Protein AF-H5TBB0-F1 (afdb_monomer)

Sequence (78 aa):
MGSFFTLTGVTLVVFMIFVAPIWLILHYRSKKQVSQGLSETELRSLQNLAEKAELMADRIQTLESILDAEAPNWRNRA

Foldseek 3Di:
DVVVVVVVVVVVVVVCVPVVVVVVCVVVVVVVVVPPPDDPVRVVVVVVVVVVVVVVVVVVVVVVVVCCVPPPCPVVVD

Nearest PDB structures (foldseek):
  6dk8-assembly1_B  TM=5.236E-01  e=7.054E+00  Pseudomonas aeruginosa

Organism: NCBI:txid1121923

Mean predicted aligned error: 10.11 Å

Secondary structure (DSSP, 8-state):
-HHHHHHHHHHHHHHHHHHHHHHHHHHHHHHHHHHS---HHHHHHHHHHHHHHHHHHHHHHHHHHHHHHHSTTGGGG-

Radius of gyration: 31.32 Å; Cα contacts (8 Å, |Δi|>4): 5; chains: 1; bounding box: 42×18×93 Å

pLDDT: mean 88.46, std 10.1, range [60.44, 98.38]

Solvent-accessible surface area (backbone atoms only — not comparable to full-atom values): 4480 Å² total; per-residue (Å²): 115,70,69,58,56,51,55,53,51,53,52,52,51,56,48,45,67,55,49,51,57,54,49,51,52,51,55,53,50,53,53,48,59,72,67,51,68,78,50,74,68,53,48,52,50,51,51,53,50,52,54,50,49,52,55,48,50,56,49,47,54,51,50,51,53,50,41,58,71,77,36,76,65,58,79,79,7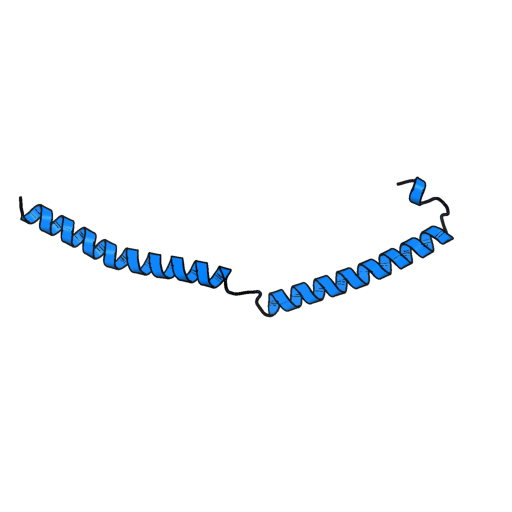4,112

InterPro domains:
  IPR009554 Phage shock protein B [PF06667] (8-76)
  IPR009554 Phage shock protein B [TIGR02976] (10-77)

Structure (mmCIF, N/CA/C/O backbone):
data_AF-H5TBB0-F1
#
_entry.id   AF-H5TBB0-F1
#
loop_
_atom_site.group_PDB
_atom_site.id
_atom_site.type_symbol
_atom_site.label_atom_id
_atom_site.label_alt_id
_atom_site.label_comp_id
_atom_site.label_asym_id
_atom_site.label_entity_id
_atom_site.label_seq_id
_atom_site.pdbx_PDB_ins_code
_atom_site.Cartn_x
_atom_site.Cartn_y
_atom_site.Cartn_z
_atom_site.occupancy
_atom_site.B_iso_or_equiv
_atom_site.auth_seq_id
_atom_site.auth_comp_id
_atom_site.auth_asym_id
_atom_site.auth_atom_id
_atom_site.pdbx_PDB_model_num
ATOM 1 N N . MET A 1 1 ? 5.532 5.183 -61.802 1.00 63.16 1 MET A N 1
ATOM 2 C CA . MET A 1 1 ? 4.628 4.632 -60.764 1.00 63.16 1 MET A CA 1
ATOM 3 C C . MET A 1 1 ? 5.350 3.731 -59.765 1.00 63.16 1 MET A C 1
ATOM 5 O O . MET A 1 1 ? 5.189 3.977 -58.581 1.00 63.16 1 MET A O 1
ATOM 9 N N . GLY A 1 2 ? 6.170 2.754 -60.180 1.00 74.88 2 GLY A N 1
ATOM 10 C CA . GLY A 1 2 ? 6.827 1.813 -59.248 1.00 74.88 2 GLY A CA 1
ATOM 11 C C . GLY A 1 2 ? 7.717 2.442 -58.162 1.00 74.88 2 GLY A C 1
ATOM 12 O O . GLY A 1 2 ? 7.692 1.991 -57.024 1.00 74.88 2 GLY A O 1
ATOM 13 N N . SER A 1 3 ? 8.422 3.533 -58.469 1.00 78.38 3 SER A N 1
ATOM 14 C CA . SER A 1 3 ? 9.312 4.236 -57.529 1.00 78.38 3 SER A CA 1
ATOM 15 C C . SER A 1 3 ? 8.595 4.916 -56.352 1.00 78.38 3 SER A C 1
ATOM 17 O O . SER A 1 3 ? 9.154 5.029 -55.262 1.00 78.38 3 SER A O 1
ATOM 19 N N . PHE A 1 4 ? 7.343 5.345 -56.539 1.00 79.06 4 PHE A N 1
ATOM 20 C CA . PHE A 1 4 ? 6.538 5.913 -55.454 1.00 79.06 4 PHE A CA 1
ATOM 21 C C . PHE A 1 4 ? 6.106 4.829 -54.462 1.00 79.06 4 PHE A C 1
ATOM 23 O O . PHE A 1 4 ? 6.213 5.033 -53.258 1.00 79.06 4 PHE A O 1
ATOM 30 N N . PHE A 1 5 ? 5.697 3.658 -54.962 1.00 82.81 5 PHE A N 1
ATOM 31 C CA . PHE A 1 5 ? 5.312 2.517 -54.125 1.00 82.81 5 PHE A CA 1
ATOM 32 C C . PHE A 1 5 ? 6.486 1.944 -53.323 1.00 82.81 5 PHE A C 1
ATOM 34 O O . PHE A 1 5 ? 6.305 1.512 -52.187 1.00 82.81 5 PHE A O 1
ATOM 41 N N . THR A 1 6 ? 7.703 1.969 -53.874 1.00 86.81 6 THR A N 1
ATOM 42 C CA . THR A 1 6 ? 8.894 1.530 -53.133 1.00 86.81 6 THR A CA 1
ATOM 43 C C . THR A 1 6 ? 9.241 2.487 -51.998 1.00 86.81 6 THR A C 1
ATOM 45 O O . THR A 1 6 ? 9.552 2.042 -50.898 1.00 86.81 6 THR A O 1
ATOM 48 N N . LEU A 1 7 ? 9.151 3.800 -52.231 1.00 87.06 7 LEU A N 1
ATOM 49 C CA . LEU A 1 7 ? 9.487 4.802 -51.218 1.00 87.06 7 LEU A CA 1
ATOM 50 C C . LEU A 1 7 ? 8.471 4.811 -50.064 1.00 87.06 7 LEU A C 1
ATOM 52 O O . LEU A 1 7 ? 8.856 4.887 -48.895 1.00 87.06 7 LEU A O 1
ATOM 56 N N . THR A 1 8 ? 7.180 4.667 -50.371 1.00 90.19 8 THR A N 1
ATOM 57 C CA . THR A 1 8 ? 6.135 4.545 -49.345 1.00 90.19 8 THR A CA 1
ATOM 58 C C . THR A 1 8 ? 6.247 3.232 -48.570 1.00 90.19 8 THR A C 1
ATOM 60 O O . THR A 1 8 ? 6.188 3.253 -47.342 1.00 90.19 8 THR A O 1
ATOM 63 N N . GLY A 1 9 ? 6.489 2.105 -49.249 1.00 90.25 9 GLY A N 1
ATOM 64 C CA . GLY A 1 9 ? 6.669 0.802 -48.604 1.00 90.25 9 GL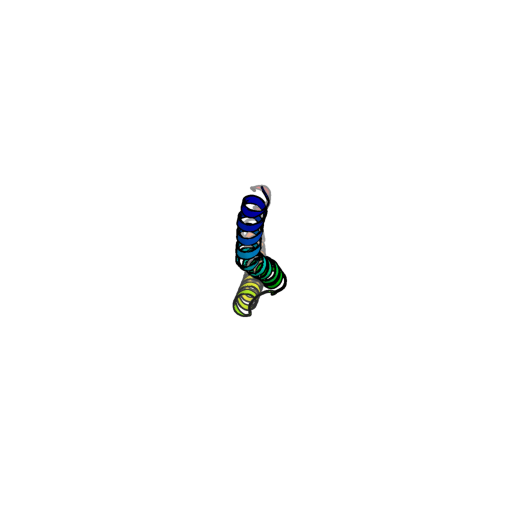Y A CA 1
ATOM 65 C C . GLY A 1 9 ? 7.859 0.771 -47.642 1.00 90.25 9 GLY A C 1
ATOM 66 O O . GLY A 1 9 ? 7.712 0.348 -46.497 1.00 90.25 9 GLY A O 1
ATOM 67 N N . VAL A 1 10 ? 9.017 1.293 -48.062 1.00 91.94 10 VAL A N 1
ATOM 68 C CA . VAL A 1 10 ? 10.211 1.390 -47.202 1.00 91.94 10 VAL A CA 1
ATOM 69 C C . VAL A 1 10 ? 9.939 2.264 -45.974 1.00 91.94 10 VAL A C 1
ATOM 71 O O . VAL A 1 10 ? 10.304 1.884 -44.864 1.00 91.94 10 VAL A O 1
ATOM 74 N N . THR A 1 11 ? 9.231 3.384 -46.138 1.00 89.94 11 THR A N 1
ATOM 75 C CA . THR A 1 11 ? 8.880 4.278 -45.020 1.00 89.94 11 THR A CA 1
ATOM 76 C C . THR A 1 11 ? 7.987 3.582 -43.984 1.00 89.94 11 THR A C 1
ATOM 78 O O . THR A 1 11 ? 8.236 3.687 -42.782 1.00 89.94 11 THR A O 1
ATOM 81 N N . LEU A 1 12 ? 6.985 2.81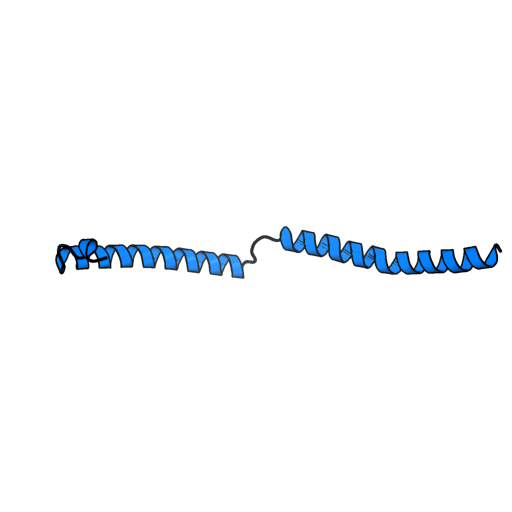6 -44.431 1.00 92.69 12 LEU A N 1
ATOM 82 C CA . LEU A 1 12 ? 6.102 2.044 -43.547 1.00 92.69 12 LEU A CA 1
ATOM 83 C C . LEU A 1 12 ? 6.844 0.927 -42.805 1.00 92.69 12 LEU A C 1
ATOM 85 O O . LEU A 1 12 ? 6.607 0.719 -41.617 1.00 92.69 12 LEU A O 1
ATOM 89 N N . VAL A 1 13 ? 7.759 0.227 -43.480 1.00 94.00 13 VAL A N 1
ATOM 90 C CA . VAL A 1 13 ? 8.561 -0.840 -42.861 1.00 94.00 13 VAL A CA 1
ATOM 91 C C . VAL A 1 13 ? 9.477 -0.273 -41.781 1.00 94.00 13 VAL A C 1
ATOM 93 O O . VAL A 1 13 ? 9.507 -0.801 -40.672 1.00 94.00 13 VAL A O 1
ATOM 96 N N . VAL A 1 14 ? 10.175 0.831 -42.064 1.00 93.44 14 VAL A N 1
ATOM 97 C CA . VAL A 1 14 ? 11.031 1.503 -41.076 1.00 93.44 14 VAL A CA 1
ATOM 98 C C . VAL A 1 14 ? 10.206 1.956 -39.870 1.00 93.44 14 VAL A C 1
ATOM 100 O O . VAL A 1 14 ? 10.597 1.697 -38.735 1.00 93.44 14 VAL A O 1
ATOM 103 N N . PHE A 1 15 ? 9.027 2.544 -40.088 1.00 93.19 15 PHE A N 1
ATOM 104 C CA . PHE A 1 15 ? 8.111 2.901 -39.00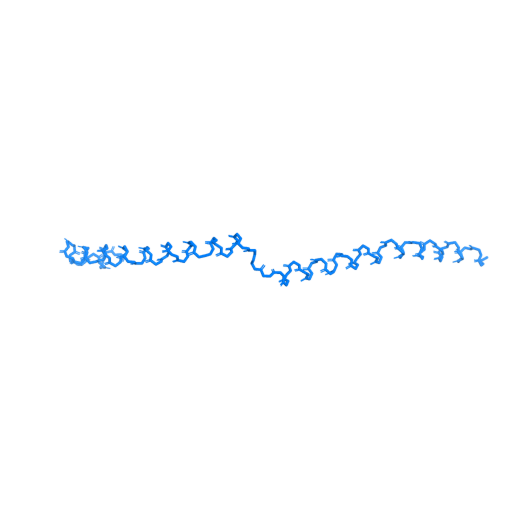3 1.00 93.19 15 PHE A CA 1
ATOM 105 C C . PHE A 1 15 ? 7.697 1.682 -38.162 1.00 93.19 15 PHE A C 1
ATOM 107 O O . PHE A 1 15 ? 7.735 1.739 -36.933 1.00 93.19 15 PHE A O 1
ATOM 114 N N . MET A 1 16 ? 7.371 0.556 -38.804 1.00 94.62 16 MET A N 1
ATOM 115 C CA . MET A 1 16 ? 6.985 -0.681 -38.120 1.00 94.62 16 MET A CA 1
ATOM 116 C C . MET A 1 16 ? 8.120 -1.238 -37.249 1.00 94.62 16 MET A C 1
ATOM 118 O O . MET A 1 16 ? 7.861 -1.709 -36.142 1.00 94.62 16 MET A O 1
ATOM 122 N N . ILE A 1 17 ? 9.374 -1.135 -37.708 1.00 95.44 17 ILE A N 1
ATOM 123 C CA . ILE A 1 17 ? 10.563 -1.562 -36.953 1.00 95.44 17 ILE A CA 1
ATOM 124 C C . ILE A 1 17 ? 10.714 -0.769 -35.651 1.00 95.44 17 ILE A C 1
ATOM 126 O O . ILE A 1 17 ? 11.196 -1.323 -34.672 1.00 95.44 17 ILE A O 1
ATOM 130 N N . PHE A 1 18 ? 10.286 0.493 -35.594 1.00 93.62 18 PHE A N 1
ATOM 131 C CA . PHE A 1 18 ? 10.344 1.278 -34.357 1.00 93.62 18 PHE A CA 1
ATOM 132 C C . PHE A 1 18 ? 9.093 1.110 -33.493 1.00 93.62 18 PHE A C 1
ATOM 134 O O . PHE A 1 18 ? 9.189 0.924 -32.280 1.00 93.62 18 PHE A O 1
ATOM 141 N N . VAL A 1 19 ? 7.909 1.147 -34.102 1.00 93.81 19 VAL A N 1
ATOM 142 C CA . VAL A 1 1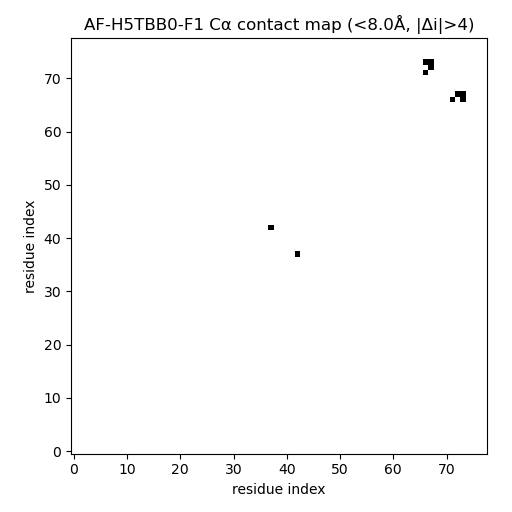9 ? 6.644 1.152 -33.359 1.00 93.81 19 VAL A CA 1
ATOM 143 C C . VAL A 1 19 ? 6.290 -0.222 -32.801 1.00 93.81 19 VAL A C 1
ATOM 145 O O . VAL A 1 19 ? 5.845 -0.306 -31.655 1.00 93.81 19 VAL A O 1
ATOM 148 N N . ALA A 1 20 ? 6.519 -1.306 -33.548 1.00 93.81 20 ALA A N 1
ATOM 149 C CA . ALA A 1 20 ? 6.164 -2.647 -33.085 1.00 93.81 20 ALA A CA 1
ATOM 150 C C . ALA A 1 20 ? 6.961 -3.079 -31.834 1.00 93.81 20 ALA A C 1
ATOM 152 O O . ALA A 1 20 ? 6.335 -3.572 -30.891 1.00 93.81 20 ALA A O 1
ATOM 153 N N . PRO A 1 21 ? 8.288 -2.843 -31.729 1.00 93.69 21 PRO A N 1
ATOM 154 C CA . PRO A 1 21 ? 9.026 -3.140 -30.501 1.00 93.69 21 PRO A CA 1
ATOM 155 C C . PRO A 1 21 ? 8.596 -2.285 -29.310 1.00 93.69 21 PRO A C 1
ATOM 157 O O . PRO A 1 21 ? 8.456 -2.815 -28.210 1.00 93.69 21 PRO A O 1
ATOM 160 N N . ILE A 1 22 ? 8.334 -0.986 -29.511 1.00 93.75 22 ILE A N 1
ATOM 161 C CA . ILE A 1 22 ? 7.840 -0.103 -28.439 1.00 93.75 22 ILE A CA 1
ATOM 162 C C . ILE A 1 22 ? 6.490 -0.608 -27.921 1.00 93.75 22 ILE A C 1
ATOM 164 O O . ILE A 1 22 ? 6.296 -0.722 -26.709 1.00 93.75 22 ILE A O 1
ATOM 168 N N . TRP A 1 23 ? 5.573 -0.961 -28.825 1.00 93.00 23 TRP A N 1
ATOM 169 C CA . TRP A 1 23 ? 4.269 -1.508 -28.463 1.00 93.00 23 TRP A CA 1
ATOM 170 C C . TRP A 1 23 ? 4.393 -2.829 -27.700 1.00 93.00 23 TRP A C 1
ATOM 172 O O . TRP A 1 23 ? 3.747 -2.999 -26.669 1.00 93.00 23 TRP A O 1
ATOM 182 N N . LEU A 1 24 ? 5.267 -3.736 -28.148 1.00 91.06 24 LEU A N 1
ATOM 183 C CA . LEU A 1 24 ? 5.507 -5.014 -27.480 1.00 91.06 24 LEU A CA 1
ATOM 184 C C . LEU A 1 24 ? 6.067 -4.811 -26.064 1.00 91.06 24 LEU A C 1
ATOM 186 O O . LEU A 1 24 ? 5.575 -5.419 -25.115 1.00 91.06 24 LEU A O 1
ATOM 190 N N . ILE A 1 25 ? 7.027 -3.898 -25.884 1.00 90.19 25 ILE A N 1
ATOM 191 C CA . ILE A 1 25 ? 7.553 -3.550 -24.557 1.00 90.19 25 ILE A CA 1
ATOM 192 C C . ILE A 1 25 ? 6.438 -2.996 -23.662 1.00 90.19 25 ILE A C 1
ATOM 194 O O . ILE A 1 25 ? 6.305 -3.440 -22.523 1.00 90.19 25 ILE A O 1
ATOM 198 N N . LEU A 1 26 ? 5.616 -2.064 -24.154 1.00 89.06 26 LEU A N 1
ATOM 199 C CA . LEU A 1 26 ? 4.503 -1.496 -23.384 1.00 89.06 26 LEU A CA 1
ATOM 200 C C . LEU A 1 26 ? 3.458 -2.555 -23.015 1.00 89.06 26 LEU A C 1
ATOM 202 O O . LEU A 1 26 ? 3.042 -2.627 -21.856 1.00 89.06 26 LEU A O 1
ATOM 206 N N . HIS A 1 27 ? 3.082 -3.410 -23.966 1.00 86.19 27 HIS A N 1
ATOM 207 C CA . HIS A 1 27 ? 2.102 -4.471 -23.766 1.00 86.19 27 HIS A CA 1
ATOM 208 C C . HIS A 1 27 ? 2.559 -5.452 -22.681 1.00 86.19 27 HIS A C 1
ATOM 210 O O . HIS A 1 27 ? 1.828 -5.729 -21.728 1.00 86.19 27 HIS A O 1
ATOM 216 N N . TYR A 1 28 ? 3.803 -5.925 -22.765 1.00 85.12 28 TYR A N 1
ATOM 217 C CA . TYR A 1 28 ? 4.340 -6.871 -21.790 1.00 85.12 28 TYR A CA 1
ATOM 218 C C . TYR A 1 28 ? 4.668 -6.217 -20.445 1.00 85.12 28 TYR A C 1
ATOM 220 O O . TYR A 1 28 ? 4.474 -6.842 -19.403 1.00 85.12 28 TYR A O 1
ATOM 228 N N . ARG A 1 29 ? 5.111 -4.954 -20.425 1.00 82.62 29 ARG A N 1
ATOM 229 C CA . ARG A 1 29 ? 5.387 -4.226 -19.178 1.00 82.62 29 ARG A CA 1
ATOM 230 C C . ARG A 1 29 ? 4.109 -3.927 -18.395 1.00 82.62 29 ARG A C 1
ATOM 232 O O . ARG A 1 29 ? 4.130 -4.038 -17.173 1.00 82.62 29 ARG A O 1
ATOM 239 N N . SER A 1 30 ? 3.013 -3.579 -19.072 1.00 74.06 30 SER A N 1
ATOM 240 C CA . SER A 1 30 ? 1.700 -3.394 -18.438 1.00 74.06 30 SER A CA 1
ATOM 241 C C . SER A 1 30 ? 1.183 -4.711 -17.858 1.00 74.06 30 SER A C 1
ATOM 243 O O . SER A 1 30 ? 0.820 -4.766 -16.684 1.00 74.06 30 SER A O 1
ATOM 245 N N . LYS A 1 31 ? 1.268 -5.806 -18.627 1.00 68.12 31 LYS A N 1
ATOM 246 C CA . LYS A 1 31 ? 0.863 -7.137 -18.154 1.00 68.12 31 LYS A CA 1
ATOM 247 C C . LYS A 1 31 ? 1.695 -7.608 -16.956 1.00 68.12 31 LYS A C 1
ATOM 249 O O . LYS A 1 31 ? 1.138 -8.162 -16.015 1.00 68.12 31 LYS A O 1
ATOM 254 N N . LYS A 1 32 ? 3.005 -7.327 -16.962 1.00 63.88 32 LYS A N 1
ATOM 255 C CA . LYS A 1 32 ? 3.917 -7.634 -15.851 1.00 63.88 32 LYS A CA 1
ATOM 256 C C . LYS A 1 32 ? 3.597 -6.827 -14.592 1.00 63.88 32 LYS A C 1
ATOM 258 O O . LYS A 1 32 ? 3.672 -7.394 -13.514 1.00 63.88 32 LYS A O 1
ATOM 263 N N . GLN A 1 33 ? 3.235 -5.548 -14.714 1.00 63.16 33 GLN A N 1
ATOM 264 C CA . GLN A 1 33 ? 2.832 -4.731 -13.560 1.00 63.16 33 GLN A CA 1
ATOM 265 C C . GLN A 1 33 ? 1.520 -5.216 -12.938 1.00 63.16 33 GLN A C 1
ATOM 267 O O . GLN A 1 33 ? 1.397 -5.206 -11.724 1.00 63.16 33 GLN A O 1
ATOM 272 N N . VAL A 1 34 ? 0.570 -5.696 -13.745 1.00 65.12 34 VAL A N 1
ATOM 273 C CA . VAL A 1 34 ? -0.691 -6.260 -13.233 1.00 65.12 34 VAL A CA 1
ATOM 274 C C . VAL A 1 34 ? -0.491 -7.655 -12.623 1.00 65.12 34 VAL A C 1
ATOM 276 O O . VAL A 1 34 ? -1.190 -8.018 -11.684 1.00 65.12 34 VAL A O 1
ATOM 279 N N . SER A 1 35 ? 0.461 -8.449 -13.129 1.00 62.41 35 SER A N 1
ATOM 280 C CA . SER A 1 35 ? 0.768 -9.780 -12.579 1.00 62.41 35 SER A CA 1
ATOM 281 C C . SER A 1 35 ? 1.781 -9.767 -11.433 1.00 62.41 35 SER A C 1
ATOM 283 O O . SER A 1 35 ? 1.936 -10.775 -10.746 1.00 62.41 35 SER A O 1
ATOM 285 N N . GLN A 1 36 ? 2.539 -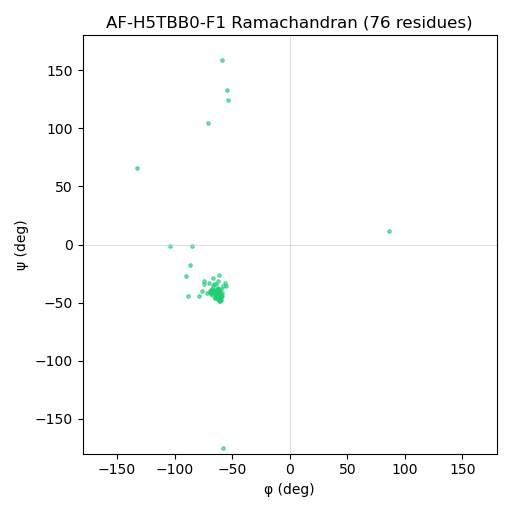8.680 -11.268 1.00 71.62 36 GLN A N 1
ATOM 286 C CA . GLN A 1 36 ? 3.374 -8.477 -10.093 1.00 71.62 36 GLN A CA 1
ATOM 287 C C . GLN A 1 36 ? 2.418 -8.192 -8.943 1.00 71.62 36 GLN A C 1
ATOM 289 O O . GLN A 1 36 ? 1.819 -7.125 -8.876 1.00 71.62 36 GLN A O 1
ATOM 294 N N . GLY A 1 37 ? 2.225 -9.194 -8.083 1.00 79.00 37 GLY A N 1
ATOM 295 C CA . GLY A 1 37 ? 1.510 -9.016 -6.826 1.00 79.00 37 GLY A CA 1
ATOM 296 C C . GLY A 1 37 ? 2.163 -7.940 -5.954 1.00 79.00 37 GLY A C 1
ATOM 297 O O . GLY A 1 37 ? 3.122 -7.280 -6.351 1.00 79.00 37 GLY A O 1
ATOM 298 N N . LEU A 1 38 ? 1.648 -7.783 -4.741 1.00 83.62 38 LEU A N 1
ATOM 299 C CA . LEU A 1 38 ? 2.121 -6.755 -3.819 1.00 83.62 38 LEU A CA 1
ATOM 300 C C . LEU A 1 38 ? 3.634 -6.849 -3.599 1.00 83.62 38 LEU A C 1
ATOM 302 O O . LEU A 1 38 ? 4.179 -7.923 -3.331 1.00 83.62 38 LEU A O 1
ATOM 306 N N . SER A 1 39 ? 4.302 -5.705 -3.678 1.00 87.75 39 SER A N 1
ATOM 307 C CA . SER A 1 39 ? 5.669 -5.548 -3.195 1.00 87.75 39 SER A CA 1
ATOM 308 C C . SER A 1 39 ? 5.751 -5.868 -1.698 1.00 87.75 39 SER A C 1
ATOM 310 O O . SER A 1 39 ? 4.765 -5.769 -0.965 1.00 87.75 39 SER A O 1
ATOM 312 N N . GLU A 1 40 ? 6.943 -6.202 -1.200 1.00 88.75 40 GLU A N 1
ATOM 313 C CA . GLU A 1 40 ? 7.142 -6.449 0.237 1.00 88.75 40 GLU A CA 1
ATOM 314 C C . GLU A 1 40 ? 6.709 -5.259 1.106 1.00 88.75 40 GLU A C 1
ATOM 316 O O . GLU A 1 40 ? 6.203 -5.438 2.213 1.00 88.75 40 GLU A O 1
ATOM 321 N N . THR A 1 41 ? 6.877 -4.034 0.603 1.00 92.38 41 THR A N 1
ATOM 322 C CA . THR A 1 41 ? 6.445 -2.811 1.285 1.00 92.38 41 THR A CA 1
ATOM 323 C C . THR A 1 41 ? 4.928 -2.696 1.362 1.00 92.38 41 THR A C 1
ATOM 325 O O . THR A 1 41 ? 4.397 -2.347 2.415 1.00 92.38 41 THR A O 1
ATOM 328 N N . GLU A 1 42 ? 4.222 -3.028 0.280 1.00 91.56 42 GLU A N 1
ATOM 329 C CA . GLU A 1 42 ? 2.757 -3.039 0.263 1.00 91.56 42 GLU A CA 1
ATOM 330 C C . GLU A 1 42 ? 2.209 -4.147 1.166 1.00 91.56 42 GLU A C 1
ATOM 332 O O . GLU A 1 42 ? 1.283 -3.902 1.936 1.00 91.56 42 GLU A O 1
ATOM 337 N N . LEU A 1 43 ? 2.829 -5.332 1.158 1.00 93.75 43 LEU A N 1
ATOM 338 C CA . LEU A 1 43 ? 2.461 -6.430 2.050 1.00 93.75 43 LEU A CA 1
ATOM 339 C C . LEU A 1 43 ? 2.597 -6.025 3.528 1.00 93.75 43 LEU A C 1
ATOM 341 O O . LEU A 1 43 ? 1.668 -6.219 4.310 1.00 93.75 43 LEU A O 1
ATOM 345 N N . ARG A 1 44 ? 3.724 -5.407 3.907 1.00 96.12 44 ARG A N 1
ATOM 346 C CA . ARG A 1 44 ? 3.941 -4.892 5.272 1.00 96.12 44 ARG A CA 1
ATOM 347 C C . ARG A 1 44 ? 2.931 -3.810 5.647 1.00 96.12 44 ARG A C 1
ATOM 349 O O . ARG A 1 44 ? 2.469 -3.772 6.784 1.00 96.12 44 ARG A O 1
ATOM 356 N N . SER A 1 45 ? 2.583 -2.932 4.706 1.00 96.69 45 SER A N 1
ATOM 357 C CA . SER A 1 45 ? 1.575 -1.894 4.930 1.00 96.69 45 SER A CA 1
ATOM 358 C C . SER A 1 45 ? 0.193 -2.498 5.194 1.00 96.69 45 SER A C 1
ATOM 360 O O . SER A 1 45 ? -0.464 -2.102 6.155 1.00 96.69 45 SER A O 1
ATOM 362 N N . LEU A 1 46 ? -0.211 -3.509 4.415 1.00 96.69 46 LEU A N 1
ATOM 363 C CA . LEU A 1 46 ? -1.464 -4.232 4.642 1.00 96.69 46 LEU A CA 1
ATOM 364 C C . LEU A 1 46 ? -1.483 -4.963 5.983 1.00 96.69 46 LEU A C 1
ATOM 366 O O . LEU A 1 46 ? -2.484 -4.894 6.688 1.00 96.69 46 LEU A O 1
ATOM 370 N N . GLN A 1 47 ? -0.386 -5.624 6.359 1.00 97.19 47 GLN A N 1
ATOM 371 C CA . GLN A 1 47 ? -0.273 -6.283 7.663 1.00 97.19 47 GLN A CA 1
ATOM 372 C C . GLN A 1 47 ? -0.434 -5.283 8.812 1.00 97.19 47 GLN A C 1
ATOM 374 O O . GLN A 1 47 ? -1.215 -5.520 9.727 1.00 97.19 47 GLN A O 1
ATOM 379 N N . ASN A 1 48 ? 0.230 -4.128 8.726 1.00 97.88 48 ASN A N 1
ATOM 380 C CA . ASN A 1 48 ? 0.101 -3.066 9.723 1.00 97.88 48 ASN A CA 1
ATOM 381 C C . ASN A 1 48 ? -1.335 -2.518 9.798 1.00 97.88 48 ASN A C 1
ATOM 383 O O . ASN A 1 48 ? -1.835 -2.209 10.877 1.00 97.88 48 ASN A O 1
ATOM 387 N N . LEU A 1 49 ? -2.009 -2.393 8.651 1.00 97.81 49 LEU A N 1
ATOM 388 C CA . LEU A 1 49 ? -3.393 -1.935 8.609 1.00 97.81 49 LEU A CA 1
ATOM 389 C C . LEU A 1 49 ? -4.350 -2.960 9.232 1.00 97.81 49 LEU A C 1
ATOM 391 O O . LEU A 1 49 ? -5.255 -2.565 9.961 1.00 97.81 49 LEU A O 1
ATOM 395 N N . ALA A 1 50 ? -4.128 -4.254 8.987 1.00 97.69 50 ALA A N 1
ATOM 396 C CA . ALA A 1 50 ? -4.900 -5.334 9.595 1.00 97.69 50 ALA A CA 1
ATOM 397 C C . ALA A 1 50 ? -4.723 -5.367 11.122 1.00 97.69 50 ALA A C 1
ATOM 399 O O . ALA A 1 50 ? -5.712 -5.385 11.847 1.00 97.69 50 ALA A O 1
ATOM 400 N N . GLU A 1 51 ? -3.483 -5.265 11.606 1.00 98.25 51 GLU A N 1
ATOM 401 C CA . GLU A 1 51 ? -3.173 -5.194 13.040 1.00 98.25 51 GLU A CA 1
ATOM 402 C C . GLU A 1 51 ? -3.846 -3.981 13.706 1.00 98.25 51 GLU A C 1
ATOM 404 O O . GLU A 1 51 ? -4.462 -4.085 14.767 1.00 98.25 51 GLU A O 1
ATOM 409 N N . LYS A 1 52 ? -3.804 -2.813 13.054 1.00 98.06 52 LYS A N 1
ATOM 410 C CA . LYS A 1 52 ? -4.503 -1.615 13.540 1.00 98.06 52 LYS A CA 1
ATOM 411 C C . LYS A 1 52 ? -6.016 -1.789 13.578 1.00 98.06 52 LYS A C 1
ATOM 413 O O . LYS A 1 52 ? -6.649 -1.258 14.488 1.00 98.06 52 LYS A O 1
ATOM 418 N N . ALA A 1 53 ? -6.593 -2.472 12.592 1.00 98.38 53 ALA A N 1
ATOM 419 C CA . ALA A 1 53 ? -8.025 -2.738 12.555 1.00 98.38 53 ALA A CA 1
ATOM 420 C C . ALA A 1 53 ? -8.447 -3.663 13.707 1.00 98.38 53 ALA A C 1
ATOM 422 O O . ALA A 1 53 ? -9.447 -3.385 14.364 1.00 98.38 53 ALA A O 1
ATOM 423 N N . GLU A 1 54 ? -7.653 -4.694 14.004 1.00 97.94 54 GLU A N 1
ATOM 424 C CA . GLU A 1 54 ? -7.874 -5.590 15.145 1.00 97.94 54 GLU A CA 1
ATOM 425 C C . GLU A 1 54 ? -7.805 -4.834 16.478 1.00 97.94 54 GLU A C 1
ATOM 427 O O . GLU A 1 54 ? -8.743 -4.890 17.275 1.00 97.94 54 GLU A O 1
ATOM 432 N N . LEU A 1 55 ? -6.764 -4.018 16.674 1.00 98.12 55 LEU A N 1
ATOM 433 C CA . LEU A 1 55 ? -6.645 -3.169 17.862 1.00 98.12 55 LEU A CA 1
ATOM 434 C C . LEU A 1 55 ? -7.820 -2.187 17.990 1.00 98.12 55 LEU A C 1
ATOM 436 O O . LEU A 1 55 ? -8.289 -1.899 19.089 1.00 98.12 55 LEU A O 1
ATOM 440 N N . MET A 1 56 ? -8.293 -1.631 16.876 1.00 98.00 56 MET A N 1
ATOM 441 C CA . MET A 1 56 ? -9.424 -0.708 16.888 1.00 98.00 56 MET A CA 1
ATOM 442 C C . MET A 1 56 ? -10.725 -1.416 17.274 1.00 98.00 56 MET A C 1
ATOM 444 O O . MET A 1 56 ? -11.505 -0.840 18.028 1.00 98.00 56 MET A O 1
ATOM 448 N N . ALA A 1 57 ? -10.939 -2.650 16.813 1.00 97.62 57 ALA A N 1
ATOM 449 C CA . ALA A 1 57 ? -12.106 -3.449 17.172 1.00 97.62 57 ALA A CA 1
ATOM 450 C C . ALA A 1 57 ? -12.156 -3.744 18.682 1.00 97.62 57 ALA A C 1
ATOM 452 O O . ALA A 1 57 ? -13.188 -3.510 19.310 1.00 97.62 57 ALA A O 1
ATOM 453 N N . ASP A 1 58 ? -11.034 -4.153 19.280 1.00 97.81 58 ASP A N 1
ATOM 454 C CA . ASP A 1 58 ? -10.929 -4.389 20.729 1.00 97.81 58 ASP A CA 1
ATOM 455 C C . ASP A 1 58 ? -11.210 -3.112 21.544 1.00 97.81 58 ASP A C 1
ATOM 457 O O . ASP A 1 58 ? -11.962 -3.099 22.526 1.00 97.81 58 ASP A O 1
ATOM 461 N N . ARG A 1 59 ? -10.681 -1.979 21.073 1.00 97.94 59 ARG A N 1
ATOM 462 C CA . ARG A 1 59 ? -10.946 -0.674 21.688 1.00 97.94 59 ARG A CA 1
ATOM 463 C C . ARG A 1 59 ? -12.408 -0.260 21.577 1.00 97.94 59 ARG A C 1
ATOM 465 O O . ARG A 1 59 ? -12.934 0.292 22.538 1.00 97.94 59 ARG A O 1
ATOM 472 N N . ILE A 1 60 ? -13.059 -0.504 20.440 1.00 97.06 60 ILE A N 1
ATOM 473 C CA . ILE A 1 60 ? -14.494 -0.237 20.271 1.00 97.06 60 ILE A CA 1
ATOM 474 C C . ILE A 1 60 ? -15.293 -1.094 21.248 1.00 97.06 60 ILE A C 1
ATOM 476 O O . I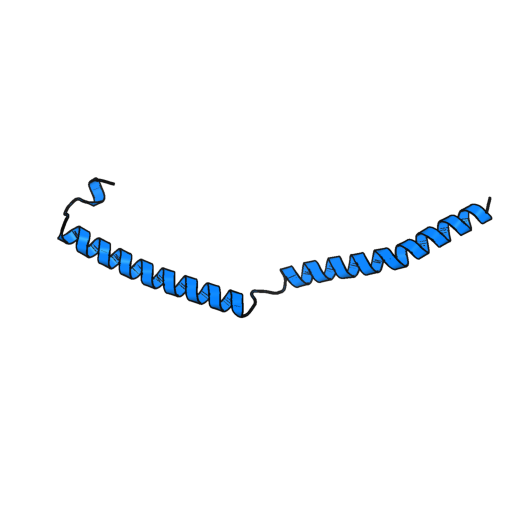LE A 1 60 ? -16.116 -0.550 21.972 1.00 97.06 60 ILE A O 1
ATOM 480 N N . GLN A 1 61 ? -14.998 -2.390 21.354 1.00 96.44 61 GLN A N 1
ATOM 481 C CA . GLN A 1 61 ? -15.674 -3.273 22.306 1.00 96.44 61 GLN A CA 1
ATOM 482 C C . GLN A 1 61 ? -15.501 -2.800 23.756 1.00 96.44 61 GLN A C 1
ATOM 484 O O . GLN A 1 61 ? -16.455 -2.793 24.536 1.00 96.44 61 GLN A O 1
ATOM 489 N N . THR A 1 62 ? -14.297 -2.358 24.115 1.00 96.62 62 THR A N 1
ATOM 490 C CA . THR A 1 62 ? -14.027 -1.774 25.433 1.00 96.62 62 THR A CA 1
ATOM 491 C C . THR A 1 62 ? -14.847 -0.504 25.661 1.00 96.62 62 THR A C 1
ATOM 493 O O . THR A 1 62 ? -15.466 -0.351 26.713 1.00 96.62 62 THR A O 1
ATOM 496 N N . LEU A 1 63 ? -14.891 0.398 24.676 1.00 96.38 63 LEU A N 1
ATOM 497 C CA . LEU A 1 63 ? -15.686 1.625 24.752 1.00 96.38 63 LEU A CA 1
ATOM 498 C C . LEU A 1 63 ? -17.183 1.327 24.855 1.00 96.38 63 LEU A C 1
ATOM 500 O O . LEU A 1 63 ? -17.862 1.962 25.654 1.00 96.38 63 LEU A O 1
ATOM 504 N N . GLU A 1 64 ? -17.690 0.349 24.105 1.00 94.44 64 GLU A N 1
ATOM 505 C CA . GLU A 1 64 ? -19.084 -0.088 24.194 1.00 94.44 64 GLU A CA 1
ATOM 506 C C . GLU A 1 64 ? -19.41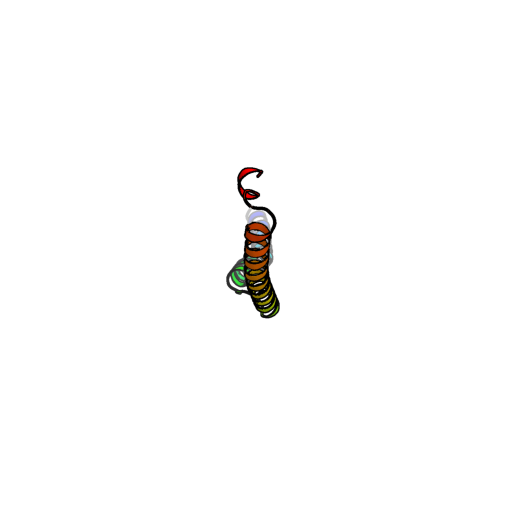2 -0.652 25.580 1.00 94.44 64 GLU A C 1
ATOM 508 O O . GLU A 1 64 ? -20.456 -0.316 26.128 1.00 94.44 64 GLU A O 1
ATOM 513 N N . SER A 1 65 ? -18.506 -1.430 26.183 1.00 93.75 65 SER A N 1
ATOM 514 C CA . SER A 1 65 ? -18.667 -1.956 27.547 1.00 93.75 65 SER A CA 1
ATOM 515 C C . SER A 1 65 ? -18.730 -0.841 28.596 1.00 93.75 65 SER A C 1
ATOM 517 O O . SER A 1 65 ? -19.615 -0.833 29.453 1.00 93.75 65 SER A O 1
ATOM 519 N N . ILE A 1 66 ? -17.833 0.148 28.499 1.00 94.81 66 ILE A N 1
ATOM 520 C CA . ILE A 1 66 ? -17.852 1.328 29.377 1.00 94.81 66 ILE A CA 1
ATOM 521 C C . ILE A 1 66 ? -19.159 2.098 29.190 1.00 94.81 66 ILE A C 1
ATOM 523 O O . ILE A 1 66 ? -19.805 2.476 30.163 1.00 94.81 66 ILE A O 1
ATOM 527 N N . LEU A 1 67 ? -19.575 2.311 27.945 1.00 93.75 67 LEU A N 1
ATOM 528 C CA . LEU A 1 67 ? -20.756 3.103 27.635 1.00 93.75 67 LEU A CA 1
ATOM 529 C C . LEU A 1 67 ? -22.056 2.391 28.046 1.00 93.75 67 LEU A C 1
ATOM 531 O O . LEU A 1 67 ? -22.989 3.048 28.508 1.00 93.75 67 LEU A O 1
ATOM 535 N N . ASP A 1 68 ? -22.099 1.059 27.960 1.00 90.94 68 ASP A N 1
ATOM 536 C CA . ASP A 1 68 ? -23.182 0.230 28.499 1.00 90.94 68 ASP A CA 1
ATOM 537 C C . ASP A 1 68 ? -23.267 0.328 30.037 1.00 90.94 68 ASP A C 1
ATOM 539 O O . ASP A 1 68 ? -24.373 0.324 30.583 1.00 90.94 68 ASP A O 1
ATOM 543 N N . ALA A 1 69 ? -22.134 0.480 30.737 1.00 92.50 69 ALA A N 1
ATOM 544 C CA . ALA A 1 69 ? -22.090 0.648 32.192 1.00 92.50 69 ALA A CA 1
ATOM 545 C C . ALA A 1 69 ? -22.427 2.080 32.656 1.00 92.50 69 ALA A C 1
ATOM 547 O O . ALA A 1 69 ? -23.181 2.258 33.613 1.00 92.50 69 ALA A O 1
ATOM 548 N N . GLU A 1 70 ? -21.876 3.102 31.996 1.00 93.31 70 GLU A N 1
ATOM 549 C CA . GLU A 1 70 ? -21.982 4.501 32.434 1.00 93.31 70 GLU A CA 1
ATOM 550 C C . GLU A 1 70 ? -23.197 5.239 31.857 1.00 93.31 70 GLU A C 1
ATOM 552 O O . GLU A 1 70 ? -23.714 6.171 32.477 1.00 93.31 70 GLU A O 1
ATOM 557 N N . ALA A 1 71 ? -23.686 4.836 30.683 1.00 88.69 71 ALA A N 1
ATOM 558 C CA . ALA A 1 71 ? -24.789 5.498 29.993 1.00 88.69 71 ALA A CA 1
ATOM 559 C C . ALA A 1 71 ? -25.840 4.486 29.503 1.00 88.69 71 ALA A C 1
ATOM 561 O O . ALA A 1 71 ? -26.067 4.376 28.291 1.00 88.69 71 ALA A O 1
ATOM 562 N N . PRO A 1 72 ? -26.557 3.792 30.411 1.00 78.25 72 PRO A N 1
ATOM 563 C CA . PRO A 1 72 ? -27.629 2.879 30.027 1.00 78.25 72 PRO A CA 1
ATOM 564 C C . PRO A 1 72 ? -28.627 3.623 29.122 1.00 78.25 72 PRO A C 1
ATOM 566 O O . PRO A 1 72 ? -29.138 4.684 29.488 1.00 78.25 72 PRO A O 1
ATOM 569 N N . ASN A 1 73 ? -28.871 3.088 27.917 1.00 85.12 73 ASN A N 1
ATOM 570 C CA . ASN A 1 73 ? -29.648 3.669 26.798 1.00 85.12 73 ASN A CA 1
ATOM 571 C C . ASN A 1 73 ? -28.910 4.605 25.816 1.00 85.12 73 ASN A C 1
ATOM 573 O O . ASN A 1 73 ? -2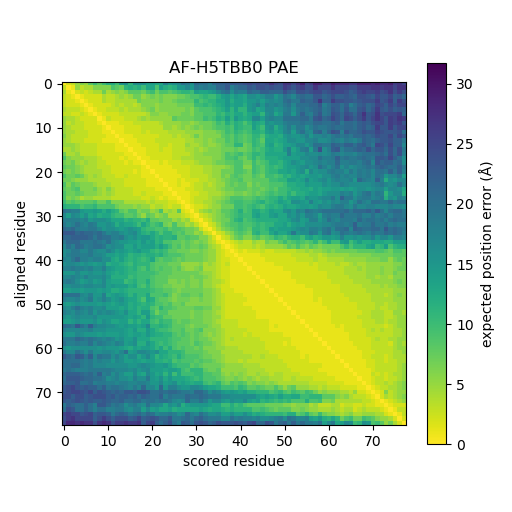9.568 5.247 24.997 1.00 85.12 73 ASN A O 1
ATOM 577 N N . TRP A 1 74 ? -27.578 4.696 25.831 1.00 89.12 74 TRP A N 1
ATOM 578 C CA . TRP A 1 74 ? -26.829 5.467 24.822 1.00 89.12 74 TRP A CA 1
ATOM 579 C C . TRP A 1 74 ? -27.142 5.047 23.376 1.00 89.12 74 TRP A C 1
ATOM 581 O O . TRP A 1 74 ? -27.262 5.909 22.510 1.00 89.12 74 TRP A O 1
ATOM 591 N N . ARG A 1 75 ? -27.372 3.748 23.138 1.00 86.06 75 ARG A N 1
ATOM 592 C CA . ARG A 1 75 ? -27.728 3.199 21.819 1.00 86.06 75 ARG A CA 1
ATOM 593 C C . ARG A 1 75 ? -29.048 3.750 21.262 1.00 86.06 75 ARG A C 1
ATOM 595 O O . ARG A 1 75 ? -29.204 3.819 20.054 1.00 86.06 75 ARG A O 1
ATOM 602 N N . ASN A 1 76 ? -29.969 4.193 22.122 1.00 87.94 76 ASN A N 1
ATOM 603 C CA . ASN A 1 76 ? -31.266 4.750 21.710 1.00 87.94 76 ASN A CA 1
ATOM 604 C C . ASN A 1 76 ? -31.197 6.248 21.361 1.00 87.94 76 ASN A C 1
ATOM 606 O O . ASN A 1 76 ? -32.221 6.847 21.041 1.00 87.94 76 ASN A O 1
ATOM 610 N N . ARG A 1 77 ? -30.018 6.873 21.495 1.00 72.88 77 ARG A N 1
ATOM 611 C CA . ARG A 1 77 ? -29.778 8.293 21.194 1.00 72.88 77 ARG A CA 1
ATOM 612 C C . ARG A 1 77 ? -29.038 8.518 19.867 1.00 72.88 77 ARG A C 1
ATOM 614 O O . ARG A 1 77 ? -28.785 9.675 19.540 1.00 72.88 77 ARG A O 1
ATOM 621 N N . ALA A 1 78 ? -28.672 7.443 19.162 1.00 60.44 78 ALA A N 1
ATOM 622 C CA . ALA A 1 78 ? -27.993 7.468 17.865 1.00 60.44 78 ALA A CA 1
ATOM 623 C C . ALA A 1 78 ? -28.986 7.499 16.694 1.00 60.44 78 ALA A C 1
ATOM 625 O O . ALA A 1 78 ? -30.080 6.906 16.835 1.00 60.44 78 ALA A O 1
#